Protein AF-A0A1V4E8P7-F1 (afdb_monomer)

Mean predicted aligned error: 3.57 Å

Solvent-accessible surface area (backbone atoms only — not comparable to full-atom values): 4820 Å² total; per-residue (Å²): 64,37,31,35,22,22,70,80,38,59,55,29,78,42,31,32,41,30,39,15,93,33,73,45,48,40,38,71,42,46,28,80,93,76,43,53,58,76,38,36,65,53,81,42,78,48,55,68,50,44,70,91,56,62,28,35,81,91,59,39,79,63,82,47,77,47,80,80,67,84,68,94,74,50,75,51,73,83,45,79,50,90,129

Foldseek 3Di:
DWWKAKCAKPCLQFKWKDWQNDIDRQQPAQAPVRHGDTHHRDTDDTDGDQVVRVRHPVPGDDIDMGGDDPDPMDMDIPDDDDD

Sequence (83 aa):
MIRIKGANGGEQNHFNLSLGGTTKLFAEYTLDGGTHPQITTSYQNIRIPMAPNGINRTNPGQLAMGFWYGGNSTITIDEIHFE

Secondary structure (DSSP, 8-state):
-EEEEESSS-GGGSEEEEETTEEEEGGGPPPGGG------SS-EEE---TTTTT--SSS----EEEE-S-----EEEEEE---

Nearest PDB structures (foldseek):
  5apm-assembly1_A  TM=2.591E-01  e=3.855E+00  Human parechovirus 3
  8x7n-assembly5_I  TM=2.370E-01  e=6.509E+00  Salmonella enterica subsp. enterica serovar Typhimurium str. LT2
  1acc-assembly1_A  TM=2.194E-01  e=6.141E+00  Bacillus anthracis

pLDDT: mean 90.99, std 8.62, range [55.47, 98.44]

Radius of gyration: 12.18 Å; Cα contacts (8 Å, |Δi|>4): 178; chains: 1; bounding box: 22×26×35 Å

Structure (mmCIF, N/CA/C/O backbone):
data_AF-A0A1V4E8P7-F1
#
_entry.id   AF-A0A1V4E8P7-F1
#
loop_
_atom_site.group_PDB
_atom_site.id
_atom_site.type_symbol
_atom_site.label_atom_id
_atom_site.label_alt_id
_atom_site.label_comp_id
_atom_site.label_asym_id
_atom_site.label_entity_id
_atom_site.label_seq_id
_atom_site.pdbx_PDB_ins_code
_atom_site.Cartn_x
_atom_site.Cartn_y
_atom_site.Cartn_z
_atom_site.occupancy
_atom_site.B_iso_or_equiv
_atom_site.auth_seq_id
_atom_site.auth_comp_id
_atom_site.auth_asym_id
_atom_site.auth_atom_id
_atom_site.pdbx_PDB_model_num
ATOM 1 N N . MET A 1 1 ? -4.522 -0.610 -7.870 1.00 91.12 1 MET A N 1
ATOM 2 C CA . MET A 1 1 ? -5.138 0.254 -6.836 1.00 91.12 1 MET A CA 1
ATOM 3 C C . MET A 1 1 ? -5.453 -0.571 -5.593 1.00 91.12 1 MET A C 1
ATOM 5 O O . MET A 1 1 ? -5.816 -1.729 -5.730 1.00 91.12 1 MET A O 1
ATOM 9 N N . ILE A 1 2 ? -5.282 -0.007 -4.399 1.00 95.00 2 ILE A N 1
ATOM 10 C CA . ILE A 1 2 ? -5.639 -0.638 -3.122 1.00 95.00 2 ILE A CA 1
ATOM 11 C C . ILE A 1 2 ? -6.577 0.316 -2.383 1.00 95.00 2 ILE A C 1
ATOM 13 O O . ILE A 1 2 ? -6.189 1.452 -2.099 1.00 95.00 2 ILE A O 1
ATOM 17 N N . ARG A 1 3 ? -7.793 -0.133 -2.068 1.00 97.75 3 ARG A N 1
ATOM 18 C CA . ARG A 1 3 ? -8.743 0.608 -1.236 1.00 97.75 3 ARG A CA 1
ATOM 19 C C . ARG A 1 3 ? -8.580 0.178 0.215 1.00 97.75 3 ARG A C 1
ATOM 21 O O . ARG A 1 3 ? -8.887 -0.957 0.571 1.00 97.75 3 ARG A O 1
ATOM 28 N N . ILE A 1 4 ? -8.064 1.077 1.043 1.00 97.94 4 ILE A N 1
ATOM 29 C CA . ILE A 1 4 ? -7.552 0.751 2.378 1.00 97.94 4 ILE A CA 1
ATOM 30 C C . ILE A 1 4 ? -7.868 1.858 3.382 1.00 97.94 4 ILE A C 1
ATOM 32 O O . ILE A 1 4 ? -7.970 3.024 3.007 1.00 97.94 4 ILE A O 1
ATOM 36 N N . LYS A 1 5 ? -8.007 1.490 4.656 1.00 98.06 5 LYS A N 1
ATOM 37 C CA . LYS A 1 5 ? -7.983 2.400 5.810 1.00 98.06 5 LYS A CA 1
ATOM 38 C C . LYS A 1 5 ? -7.188 1.791 6.963 1.00 98.06 5 LYS A C 1
ATOM 40 O O . LYS A 1 5 ? -7.036 0.570 7.032 1.00 98.06 5 LYS A O 1
ATOM 45 N N . GLY A 1 6 ? -6.739 2.639 7.875 1.00 96.19 6 GLY A N 1
ATOM 46 C CA . GLY A 1 6 ? -6.122 2.273 9.145 1.00 96.19 6 GLY A CA 1
ATOM 47 C C . GLY A 1 6 ? -7.067 2.443 10.332 1.00 96.19 6 GLY A C 1
ATOM 48 O O . GLY A 1 6 ? -8.109 3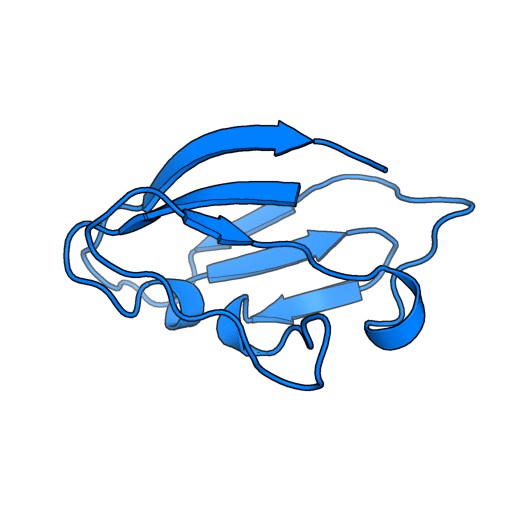.091 10.223 1.00 96.19 6 GLY A O 1
ATOM 49 N N . ALA A 1 7 ? -6.704 1.874 11.478 1.00 95.44 7 ALA A N 1
ATOM 50 C CA . ALA A 1 7 ? -7.391 2.123 12.744 1.00 95.44 7 ALA A CA 1
ATOM 51 C C . ALA A 1 7 ? -6.992 3.474 13.356 1.00 95.44 7 ALA A C 1
ATOM 53 O O . ALA A 1 7 ? -7.843 4.170 13.902 1.00 95.44 7 ALA A O 1
ATOM 54 N N . ASN A 1 8 ? -5.718 3.851 13.228 1.00 93.94 8 ASN A N 1
ATOM 55 C CA . ASN A 1 8 ? -5.125 5.028 13.864 1.00 93.94 8 ASN A CA 1
ATOM 56 C C . ASN A 1 8 ? -4.560 6.036 12.849 1.00 93.94 8 ASN A C 1
ATOM 58 O O . ASN A 1 8 ? -4.394 7.209 13.179 1.00 93.94 8 ASN A O 1
ATOM 62 N N . GLY A 1 9 ? -4.294 5.601 11.614 1.00 94.81 9 GLY A N 1
ATOM 63 C CA . GLY A 1 9 ? -3.515 6.361 10.642 1.00 94.81 9 GLY A CA 1
ATOM 64 C C . GLY A 1 9 ? -2.012 6.134 10.834 1.00 94.81 9 GLY A C 1
ATOM 65 O O . GLY A 1 9 ? -1.529 5.918 11.947 1.00 94.81 9 GLY A O 1
ATOM 66 N N . GLY A 1 10 ? -1.252 6.172 9.739 1.00 93.94 10 GLY A N 1
ATOM 67 C CA . GLY A 1 10 ? 0.193 5.923 9.751 1.00 93.94 10 GLY A CA 1
ATOM 68 C C . GLY A 1 10 ? 0.608 4.457 9.566 1.00 93.94 10 GLY A C 1
ATOM 69 O O . GLY A 1 10 ? 1.805 4.162 9.564 1.00 93.94 10 GLY A O 1
ATOM 70 N N . GLU A 1 11 ? -0.331 3.530 9.364 1.00 94.19 11 GLU A N 1
ATOM 71 C CA . GLU A 1 11 ? -0.054 2.090 9.269 1.00 94.19 11 GLU A CA 1
ATOM 72 C C . GLU A 1 11 ? 0.817 1.686 8.077 1.00 94.19 11 GLU A C 1
ATOM 74 O O . GLU A 1 11 ? 1.389 0.596 8.091 1.00 94.19 11 GLU A O 1
ATOM 79 N N . GLN A 1 12 ? 0.992 2.552 7.074 1.00 94.62 12 GLN A N 1
ATOM 80 C CA . GLN A 1 12 ? 1.916 2.318 5.958 1.00 94.62 12 GLN A CA 1
ATOM 81 C C . GLN A 1 12 ? 3.356 2.038 6.415 1.00 94.62 12 GLN A C 1
ATOM 83 O O . GLN A 1 12 ? 4.145 1.474 5.661 1.00 94.62 12 GLN A O 1
ATOM 88 N N . ASN A 1 13 ? 3.706 2.442 7.638 1.00 93.38 13 ASN A N 1
ATOM 89 C CA . ASN A 1 13 ? 5.037 2.270 8.208 1.00 93.38 13 ASN A CA 1
ATOM 90 C C . ASN A 1 13 ? 5.235 0.901 8.879 1.00 93.38 13 ASN A C 1
ATOM 92 O O . ASN A 1 13 ? 6.324 0.610 9.361 1.00 93.38 13 ASN A O 1
ATOM 96 N N . HIS A 1 14 ? 4.195 0.064 8.958 1.00 92.25 14 HIS A N 1
ATOM 97 C CA . HIS A 1 14 ? 4.214 -1.153 9.783 1.00 92.25 14 HIS A CA 1
ATOM 98 C C . HIS A 1 14 ? 4.258 -2.453 8.980 1.00 92.25 14 HIS A C 1
ATOM 100 O O . HIS A 1 14 ? 4.446 -3.526 9.560 1.00 92.25 14 HIS A O 1
ATOM 106 N N . PHE A 1 15 ? 4.091 -2.376 7.661 1.00 92.75 15 PHE A N 1
ATOM 107 C CA . PHE A 1 15 ? 4.119 -3.545 6.796 1.00 92.75 15 PHE A CA 1
ATOM 108 C C . PHE A 1 15 ? 4.860 -3.265 5.495 1.00 92.75 15 PHE A C 1
ATOM 110 O O . PHE A 1 15 ? 4.891 -2.140 4.991 1.00 92.75 15 PHE A O 1
ATOM 117 N N . ASN A 1 16 ? 5.457 -4.318 4.950 1.00 94.12 16 ASN A N 1
ATOM 118 C CA . ASN A 1 16 ? 5.982 -4.313 3.597 1.00 94.12 16 ASN A CA 1
ATOM 119 C C . ASN A 1 16 ? 4.958 -4.901 2.625 1.00 94.12 16 ASN A C 1
ATOM 121 O O . ASN A 1 16 ? 4.106 -5.714 2.993 1.00 94.12 16 ASN A O 1
ATOM 125 N N . LEU A 1 17 ? 5.062 -4.470 1.376 1.00 94.12 17 LEU A N 1
ATOM 126 C CA . LEU A 1 17 ? 4.379 -5.077 0.247 1.00 94.12 17 LEU A CA 1
ATOM 127 C C . LEU A 1 17 ? 5.453 -5.633 -0.687 1.00 94.12 17 LEU A C 1
ATOM 129 O O . LEU A 1 17 ? 6.482 -4.995 -0.912 1.00 94.12 17 LEU A O 1
ATOM 133 N N . SER A 1 18 ? 5.218 -6.835 -1.200 1.00 94.19 18 SER A N 1
ATOM 134 C CA . SER A 1 18 ? 6.021 -7.453 -2.247 1.00 94.19 18 SER A CA 1
ATOM 135 C C . SER A 1 18 ? 5.154 -7.694 -3.474 1.00 94.19 18 SER A C 1
ATOM 137 O O . SER A 1 18 ? 4.066 -8.266 -3.359 1.00 94.19 18 SER A O 1
ATOM 139 N N . LEU A 1 19 ? 5.622 -7.231 -4.634 1.00 91.75 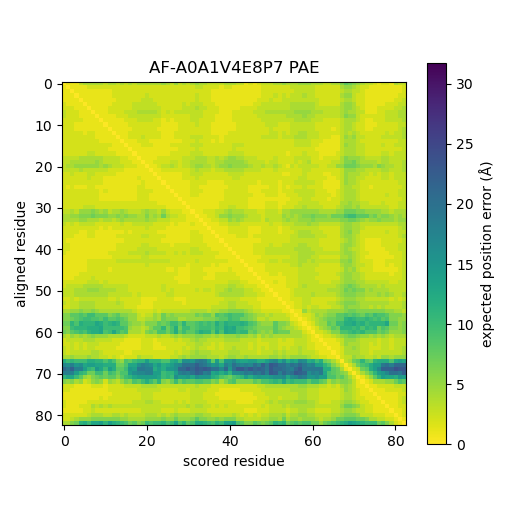19 LEU A N 1
ATOM 140 C CA . LEU A 1 19 ? 4.975 -7.433 -5.929 1.00 91.75 19 LEU A CA 1
ATOM 141 C C . LEU A 1 19 ? 6.002 -7.310 -7.061 1.00 91.75 19 LEU A C 1
ATOM 143 O O . LEU A 1 19 ? 6.849 -6.414 -7.044 1.00 91.75 19 LEU A O 1
ATOM 147 N N . GLY A 1 20 ? 5.918 -8.183 -8.070 1.00 91.00 20 GLY A N 1
ATOM 148 C CA . GLY A 1 20 ? 6.713 -8.087 -9.301 1.00 91.00 20 GLY A CA 1
ATOM 149 C C . GLY A 1 20 ? 8.223 -8.055 -9.067 1.00 91.00 20 GLY A C 1
ATOM 150 O O . GLY A 1 20 ? 8.927 -7.317 -9.754 1.00 91.00 20 GLY A O 1
ATOM 151 N N . GLY A 1 21 ? 8.708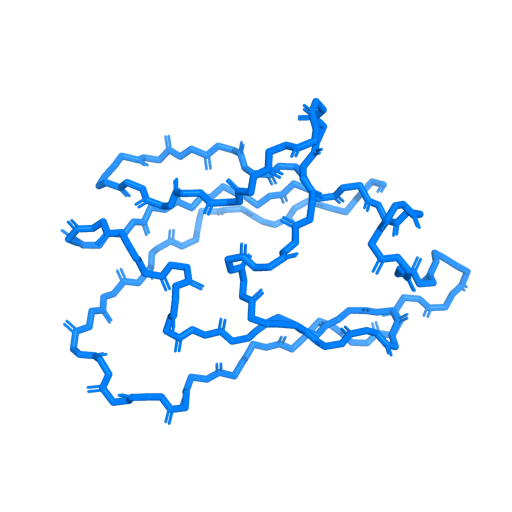 -8.796 -8.063 1.00 91.25 21 GLY A N 1
ATOM 152 C CA . GLY A 1 21 ? 10.126 -8.860 -7.688 1.00 91.25 21 GLY A CA 1
ATOM 153 C C . GLY A 1 21 ? 10.632 -7.689 -6.836 1.00 91.25 21 GLY A C 1
ATOM 154 O O . GLY A 1 21 ? 11.816 -7.649 -6.516 1.00 91.25 21 GLY A O 1
ATOM 155 N N . THR A 1 22 ? 9.761 -6.753 -6.451 1.00 93.00 22 THR A N 1
ATOM 156 C CA . THR A 1 22 ? 10.098 -5.624 -5.576 1.00 93.00 22 THR A CA 1
ATOM 157 C C . THR A 1 22 ? 9.429 -5.788 -4.219 1.00 93.00 22 THR A C 1
ATOM 159 O O . THR A 1 22 ? 8.216 -5.969 -4.159 1.00 93.00 22 THR A O 1
ATOM 162 N N . THR A 1 23 ? 10.200 -5.643 -3.141 1.00 94.69 23 THR A N 1
ATOM 163 C CA . THR A 1 23 ? 9.691 -5.569 -1.765 1.00 94.69 23 THR A CA 1
ATOM 1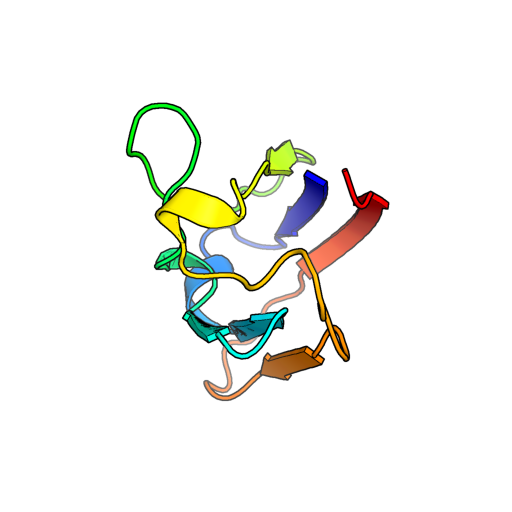64 C C . THR A 1 23 ? 10.114 -4.245 -1.147 1.00 94.69 23 THR A C 1
ATOM 166 O O . THR A 1 23 ? 11.305 -3.938 -1.133 1.00 94.69 23 THR A O 1
ATOM 169 N N . LYS A 1 24 ? 9.157 -3.470 -0.636 1.00 94.94 24 LYS A N 1
ATOM 170 C CA . LYS A 1 24 ? 9.407 -2.190 0.047 1.00 94.94 24 LYS A CA 1
ATOM 171 C C . LYS A 1 24 ? 8.484 -2.032 1.246 1.00 94.94 24 LYS A C 1
ATOM 173 O O . LYS A 1 24 ? 7.421 -2.662 1.289 1.00 94.94 24 LYS A O 1
ATOM 178 N N . LEU A 1 25 ? 8.851 -1.170 2.195 1.00 94.44 25 LEU A N 1
ATOM 179 C CA . LEU A 1 25 ? 7.882 -0.695 3.180 1.00 94.44 25 LEU A CA 1
ATOM 180 C C . LEU A 1 25 ? 6.731 -0.014 2.428 1.00 94.44 25 LEU A C 1
ATOM 182 O O . LEU A 1 25 ? 6.966 0.677 1.436 1.00 94.44 25 LEU A O 1
ATOM 186 N N . PHE A 1 26 ? 5.481 -0.202 2.860 1.00 95.38 26 PHE A N 1
ATOM 187 C CA . PHE A 1 26 ? 4.349 0.359 2.119 1.00 95.38 26 PHE A CA 1
ATOM 188 C C . PHE A 1 26 ? 4.462 1.888 1.987 1.00 95.38 26 PHE A C 1
ATOM 190 O O . PHE A 1 26 ? 4.154 2.435 0.935 1.00 95.38 26 PHE A O 1
ATOM 197 N N . ALA A 1 27 ? 5.012 2.563 3.000 1.00 95.81 27 ALA A N 1
ATOM 198 C CA . ALA A 1 27 ? 5.323 3.994 2.983 1.00 95.81 27 ALA A CA 1
ATOM 199 C C . ALA A 1 27 ? 6.350 4.432 1.917 1.00 95.81 27 ALA A C 1
ATOM 201 O O . ALA A 1 27 ? 6.391 5.604 1.567 1.00 95.81 27 ALA A O 1
ATOM 202 N N . GLU A 1 28 ? 7.186 3.530 1.399 1.00 96.56 28 GLU A N 1
ATOM 203 C CA . GLU A 1 28 ? 8.289 3.862 0.481 1.00 96.56 28 GLU A CA 1
ATOM 204 C C . GLU A 1 28 ? 7.897 3.787 -0.996 1.00 96.56 28 GLU A C 1
ATOM 206 O O . GLU A 1 28 ? 8.680 4.170 -1.870 1.00 96.56 28 GLU A O 1
ATOM 211 N N . TYR A 1 29 ? 6.699 3.291 -1.310 1.00 96.81 29 TYR A N 1
ATOM 212 C CA . TYR A 1 29 ? 6.217 3.331 -2.684 1.00 96.81 29 TYR A CA 1
ATOM 213 C C . TYR A 1 29 ? 6.025 4.779 -3.131 1.00 96.81 2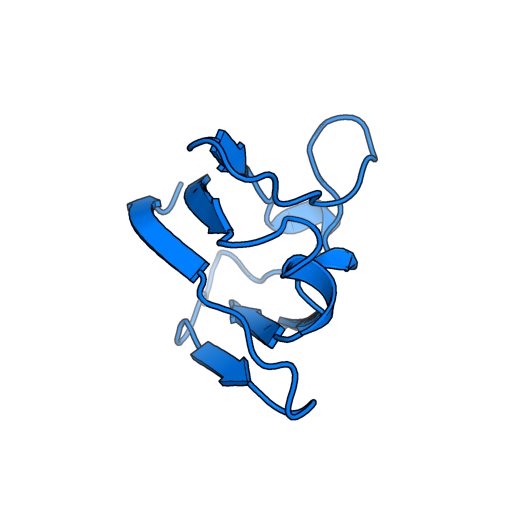9 TYR A C 1
ATOM 215 O O . TYR A 1 29 ? 5.552 5.627 -2.378 1.00 96.81 29 TYR A O 1
ATOM 223 N N . THR A 1 30 ? 6.397 5.070 -4.369 1.00 96.88 30 THR A N 1
ATOM 224 C CA . THR A 1 30 ? 6.114 6.349 -5.016 1.00 96.88 30 THR A CA 1
ATOM 225 C C . THR A 1 30 ? 4.740 6.267 -5.666 1.00 96.88 30 THR A C 1
ATOM 227 O O . THR A 1 30 ? 4.446 5.314 -6.385 1.00 96.88 30 THR A O 1
ATOM 230 N N . LEU A 1 31 ? 3.889 7.250 -5.415 1.00 95.50 31 LEU A N 1
ATOM 231 C CA . LEU A 1 31 ? 2.575 7.401 -6.031 1.00 95.50 31 LEU A CA 1
ATOM 232 C C . LEU A 1 31 ? 2.651 8.298 -7.268 1.00 95.50 31 LEU A C 1
ATOM 234 O O . LEU A 1 31 ? 3.664 8.955 -7.529 1.00 95.50 31 LEU A O 1
ATOM 238 N N . ASP A 1 32 ? 1.541 8.377 -7.997 1.00 89.12 32 ASP A N 1
ATOM 239 C CA . ASP A 1 32 ? 1.356 9.428 -8.994 1.00 89.12 32 ASP A CA 1
ATOM 240 C C . ASP A 1 32 ? 1.572 10.811 -8.352 1.00 89.12 32 ASP A C 1
ATOM 242 O O . ASP A 1 32 ? 1.126 11.087 -7.236 1.00 89.12 32 ASP A O 1
ATOM 246 N N . GLY A 1 33 ? 2.317 11.679 -9.040 1.00 89.00 33 GLY A N 1
ATOM 247 C CA . GLY A 1 33 ? 2.707 12.991 -8.514 1.00 89.00 33 GLY A CA 1
ATOM 248 C C . GLY A 1 33 ? 3.915 12.981 -7.567 1.00 89.00 33 GLY A C 1
ATOM 249 O O . GLY A 1 33 ? 4.234 14.021 -7.001 1.00 89.00 33 GLY A O 1
ATOM 250 N N . GLY A 1 34 ? 4.603 11.844 -7.401 1.00 93.50 34 GLY A N 1
ATOM 251 C CA . GLY A 1 34 ? 5.873 11.766 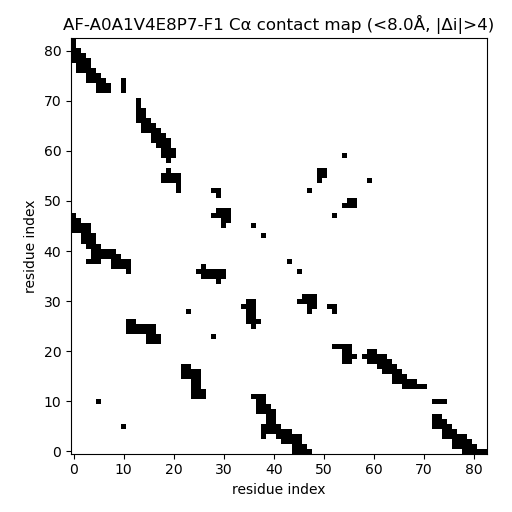-6.665 1.00 93.50 34 GLY A CA 1
ATOM 252 C C . GLY A 1 34 ? 5.731 11.742 -5.141 1.00 93.50 34 GLY A C 1
ATOM 253 O O . GLY A 1 34 ? 6.718 11.899 -4.431 1.00 93.50 34 GLY A O 1
ATOM 254 N N . THR A 1 35 ? 4.510 11.556 -4.639 1.00 96.19 35 THR A N 1
ATOM 255 C CA . THR A 1 35 ? 4.225 11.452 -3.201 1.00 96.19 35 THR A CA 1
ATOM 256 C C . THR A 1 35 ? 4.340 10.006 -2.710 1.00 96.19 35 THR A C 1
ATOM 258 O O . THR A 1 35 ? 4.644 9.099 -3.484 1.00 96.19 35 THR A O 1
ATOM 261 N N . HIS A 1 36 ? 4.092 9.782 -1.421 1.00 97.50 36 HIS A N 1
ATOM 262 C CA . HIS A 1 36 ? 4.170 8.472 -0.775 1.00 97.50 36 HIS A CA 1
ATOM 263 C C . HIS A 1 36 ? 2.834 8.095 -0.116 1.00 97.50 36 HIS A C 1
ATOM 265 O O . HIS A 1 36 ? 2.106 8.998 0.309 1.00 97.50 36 HIS A O 1
ATOM 271 N N . PRO A 1 37 ? 2.490 6.796 0.015 1.00 97.12 37 PRO A N 1
ATOM 272 C CA . PRO A 1 37 ? 1.307 6.346 0.741 1.00 97.12 37 PRO A CA 1
ATOM 273 C C . PRO A 1 37 ? 1.212 6.942 2.137 1.00 97.12 37 PRO A C 1
ATOM 275 O O . PRO A 1 37 ? 2.157 6.865 2.912 1.00 97.12 37 PRO A O 1
ATOM 278 N N . GLN A 1 38 ? 0.048 7.486 2.474 1.00 97.00 38 GLN A N 1
ATOM 279 C CA . GLN A 1 38 ? -0.291 7.928 3.825 1.00 97.00 38 GLN A CA 1
ATOM 280 C C . GLN A 1 38 ? -1.651 7.341 4.174 1.00 97.00 38 GLN A C 1
ATOM 282 O O . GLN A 1 38 ? -2.660 7.818 3.664 1.00 97.00 38 GLN A O 1
ATOM 287 N N . ILE A 1 39 ? -1.687 6.274 4.972 1.00 96.44 39 ILE A N 1
ATOM 288 C CA . ILE A 1 39 ? -2.936 5.645 5.400 1.00 96.44 39 ILE A CA 1
ATOM 289 C C . ILE A 1 39 ? -3.560 6.508 6.494 1.00 96.44 39 ILE A C 1
ATOM 291 O O . ILE A 1 39 ? -2.912 6.842 7.485 1.00 96.44 39 ILE A O 1
ATOM 295 N N . THR A 1 40 ? -4.826 6.859 6.303 1.00 97.69 40 THR A N 1
ATOM 296 C CA . THR A 1 40 ? -5.660 7.560 7.282 1.00 97.69 40 THR A CA 1
ATOM 297 C C . THR A 1 40 ? -6.709 6.616 7.872 1.00 97.69 40 THR A C 1
ATOM 299 O O . THR A 1 40 ? -6.793 5.441 7.512 1.00 97.69 40 THR A O 1
ATOM 302 N N . THR A 1 41 ? -7.551 7.129 8.767 1.00 97.75 41 THR A N 1
ATOM 303 C CA . THR A 1 41 ? -8.656 6.373 9.376 1.00 97.75 41 THR A CA 1
ATOM 304 C C . THR A 1 41 ? -9.880 6.210 8.463 1.00 97.75 41 THR A C 1
ATOM 306 O O . THR A 1 41 ? -10.822 5.493 8.805 1.00 97.75 41 THR A O 1
ATOM 309 N N . SER A 1 42 ? -9.879 6.844 7.285 1.00 98.38 42 SER A N 1
ATOM 310 C CA . SER A 1 42 ? -10.944 6.748 6.280 1.00 98.38 42 SER A CA 1
ATOM 311 C C . SER A 1 42 ? -10.497 5.933 5.069 1.00 98.38 42 SER A C 1
ATOM 313 O O . SER A 1 42 ? -9.315 5.903 4.734 1.00 98.38 42 SER A O 1
ATOM 315 N N . TYR A 1 43 ? -11.445 5.273 4.394 1.00 98.44 43 TYR A N 1
ATOM 316 C CA . TYR A 1 43 ? -11.132 4.539 3.166 1.00 98.44 43 TYR A CA 1
ATOM 317 C C . TYR A 1 43 ? -10.605 5.477 2.089 1.00 98.44 43 TYR A C 1
ATOM 319 O O . TYR A 1 43 ? -11.230 6.481 1.751 1.00 98.44 43 TYR A O 1
ATOM 327 N N . GLN A 1 44 ? -9.483 5.084 1.506 1.00 97.44 44 GLN A N 1
ATOM 328 C CA . GLN A 1 44 ? -8.804 5.811 0.449 1.00 97.44 44 GLN A CA 1
ATOM 329 C C . GLN A 1 44 ? -8.292 4.842 -0.607 1.00 97.44 44 GLN A C 1
ATOM 331 O O . GLN A 1 44 ? -7.929 3.704 -0.308 1.00 97.44 44 GLN A O 1
ATOM 336 N N . ASN A 1 45 ? -8.235 5.323 -1.844 1.00 97.00 45 ASN A N 1
ATOM 337 C CA . ASN A 1 45 ? -7.707 4.564 -2.966 1.00 97.00 45 ASN A CA 1
ATOM 338 C C . ASN A 1 45 ? -6.239 4.949 -3.169 1.00 97.00 45 ASN A C 1
ATOM 340 O O . ASN A 1 45 ? -5.935 6.084 -3.530 1.00 97.00 45 ASN A O 1
ATOM 344 N N . ILE A 1 46 ? -5.332 3.999 -2.962 1.00 95.56 46 ILE A N 1
ATOM 345 C CA . ILE A 1 46 ? -3.895 4.171 -3.176 1.00 95.56 46 ILE A CA 1
ATOM 346 C C . ILE A 1 46 ? -3.525 3.512 -4.506 1.00 95.56 46 ILE A C 1
ATOM 348 O O . ILE A 1 46 ? -3.704 2.306 -4.697 1.00 95.56 46 ILE A O 1
ATOM 352 N N . ARG A 1 47 ? -3.031 4.307 -5.456 1.00 94.69 47 ARG A N 1
ATOM 353 C CA . ARG A 1 47 ? -2.566 3.831 -6.766 1.00 94.69 47 ARG A CA 1
ATOM 354 C C . ARG A 1 47 ? -1.046 3.812 -6.778 1.00 94.69 47 ARG A C 1
ATOM 356 O O . ARG A 1 47 ? -0.433 4.861 -6.659 1.00 94.69 47 ARG A O 1
ATOM 363 N N . ILE A 1 48 ? -0.460 2.624 -6.902 1.00 93.38 48 ILE A N 1
ATOM 364 C CA . ILE A 1 48 ? 0.992 2.427 -6.944 1.00 93.38 48 ILE A CA 1
ATOM 365 C C . ILE A 1 48 ? 1.385 2.162 -8.402 1.00 93.38 48 ILE A C 1
ATOM 367 O O . ILE A 1 48 ? 1.114 1.068 -8.903 1.00 93.38 48 ILE A O 1
ATOM 371 N N . PRO A 1 49 ? 2.009 3.125 -9.103 1.00 92.06 49 PRO A N 1
ATOM 372 C CA . PRO A 1 49 ? 2.449 2.930 -10.477 1.00 92.06 49 PRO A CA 1
ATOM 373 C C . PRO A 1 49 ? 3.564 1.886 -10.540 1.00 92.06 49 PRO A C 1
ATOM 375 O O . PRO A 1 49 ? 4.575 2.005 -9.848 1.00 92.06 49 PRO A O 1
ATOM 378 N N . MET A 1 50 ? 3.417 0.868 -11.389 1.00 89.44 50 MET A N 1
ATOM 379 C CA . MET A 1 50 ? 4.366 -0.253 -11.405 1.00 89.44 50 MET A CA 1
ATOM 380 C C . MET A 1 50 ? 5.783 0.165 -11.832 1.00 89.44 50 MET A C 1
ATOM 382 O O . MET A 1 50 ? 6.748 -0.127 -11.130 1.00 89.44 50 MET A O 1
ATOM 386 N N . ALA A 1 51 ? 5.918 0.887 -12.952 1.00 89.12 51 ALA A N 1
ATOM 387 C CA . ALA A 1 51 ? 7.229 1.199 -13.533 1.00 89.12 51 ALA A CA 1
ATOM 388 C C . ALA A 1 51 ? 8.094 2.142 -12.665 1.00 89.12 51 ALA A C 1
ATOM 390 O O . ALA A 1 51 ? 9.244 1.786 -12.409 1.00 89.12 51 ALA A O 1
ATOM 391 N N . PRO A 1 52 ? 7.575 3.269 -12.129 1.00 92.06 52 PRO A N 1
ATOM 392 C CA . PRO A 1 52 ? 8.327 4.121 -11.199 1.00 92.06 52 PRO A CA 1
ATOM 393 C C . PRO A 1 52 ? 8.791 3.404 -9.927 1.00 92.06 52 PRO A C 1
ATOM 395 O O . PRO A 1 52 ? 9.769 3.806 -9.306 1.00 92.06 52 PRO A O 1
ATOM 398 N N . ASN A 1 53 ? 8.104 2.327 -9.542 1.00 93.50 53 ASN A N 1
ATOM 399 C CA . ASN A 1 53 ? 8.439 1.548 -8.357 1.00 93.50 53 ASN A CA 1
ATOM 400 C C . ASN A 1 53 ? 9.330 0.334 -8.638 1.00 93.50 53 ASN A C 1
ATOM 402 O O . ASN A 1 53 ? 9.654 -0.379 -7.692 1.00 93.50 53 ASN A O 1
ATOM 406 N N . GLY A 1 54 ? 9.737 0.107 -9.893 1.00 92.31 54 GLY A N 1
ATOM 407 C CA . GLY A 1 54 ? 10.557 -1.046 -10.283 1.00 92.31 54 GLY A CA 1
ATOM 408 C C . GLY A 1 54 ? 9.798 -2.377 -10.311 1.00 92.31 54 GLY A C 1
ATOM 409 O O . GLY A 1 54 ? 10.414 -3.437 -10.374 1.00 92.31 54 GLY A O 1
ATOM 410 N N . ILE A 1 55 ? 8.464 -2.344 -10.275 1.00 91.62 55 ILE A N 1
ATOM 411 C CA . ILE A 1 55 ? 7.622 -3.542 -10.268 1.00 91.62 55 ILE A CA 1
ATOM 412 C C . ILE A 1 55 ? 7.559 -4.115 -11.687 1.00 91.62 55 ILE A C 1
ATOM 414 O O . ILE A 1 55 ? 7.111 -3.446 -12.627 1.00 91.62 55 ILE A O 1
ATOM 418 N N . ASN A 1 56 ? 7.966 -5.376 -11.850 1.00 88.06 56 ASN A N 1
ATOM 419 C CA . ASN A 1 56 ? 7.893 -6.056 -13.137 1.00 88.06 56 ASN A CA 1
ATOM 420 C C . ASN A 1 56 ? 6.438 -6.408 -13.498 1.00 88.06 56 ASN A C 1
ATOM 422 O O . ASN A 1 56 ? 5.822 -7.280 -12.893 1.00 88.06 56 ASN A O 1
ATOM 426 N N . ARG A 1 57 ? 5.913 -5.75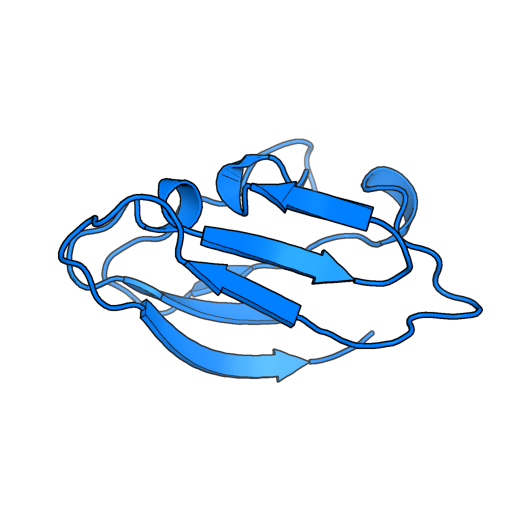6 -14.539 1.00 83.12 57 ARG A N 1
ATOM 427 C CA . ARG A 1 57 ? 4.560 -5.983 -15.081 1.00 83.12 57 ARG A CA 1
ATOM 428 C C . ARG A 1 57 ? 4.419 -7.233 -15.956 1.00 83.12 57 ARG A C 1
ATOM 430 O O . ARG A 1 57 ? 3.319 -7.744 -16.106 1.00 83.12 57 ARG A O 1
ATOM 437 N N . THR A 1 58 ? 5.511 -7.725 -16.539 1.00 85.19 58 THR A N 1
ATOM 438 C CA . THR A 1 58 ? 5.484 -8.917 -17.412 1.00 85.19 58 THR A CA 1
ATOM 439 C C . THR A 1 58 ? 5.460 -10.218 -16.620 1.00 85.19 58 THR A C 1
ATOM 441 O O . THR A 1 58 ? 4.967 -11.230 -17.106 1.00 85.19 58 THR A O 1
ATOM 444 N N . ASN A 1 59 ? 5.970 -10.181 -15.390 1.00 79.88 59 ASN A N 1
ATOM 445 C CA . ASN A 1 59 ? 5.949 -11.302 -14.467 1.00 79.88 59 ASN A CA 1
ATOM 446 C C . ASN A 1 59 ? 5.655 -10.783 -13.049 1.00 79.88 59 ASN A C 1
ATOM 448 O O . ASN A 1 59 ? 6.581 -10.617 -12.250 1.00 79.88 59 ASN A O 1
ATOM 452 N N . PRO A 1 60 ? 4.384 -10.455 -12.748 1.00 76.00 60 PRO A N 1
ATOM 453 C CA . PRO A 1 60 ? 4.013 -9.826 -11.481 1.00 76.00 60 PRO A CA 1
ATOM 454 C C . PRO A 1 60 ? 4.198 -10.754 -10.271 1.00 76.00 60 PRO A C 1
ATOM 456 O O . PRO A 1 60 ? 4.295 -10.266 -9.146 1.00 76.00 60 PRO A O 1
ATOM 459 N N . GLY A 1 61 ? 4.302 -12.070 -10.486 1.00 83.56 61 GLY A N 1
ATOM 460 C CA . GLY A 1 61 ? 4.505 -13.045 -9.418 1.00 83.56 61 GLY A CA 1
ATOM 461 C C . GLY A 1 61 ? 3.381 -13.028 -8.377 1.00 83.56 61 GLY A C 1
ATOM 462 O O . GLY A 1 61 ? 2.214 -12.820 -8.699 1.00 83.56 61 GLY A O 1
ATOM 463 N N . GLN A 1 62 ? 3.746 -13.275 -7.120 1.00 89.12 62 GLN A N 1
ATOM 464 C CA . GLN A 1 62 ? 2.839 -13.258 -5.975 1.00 89.12 62 GLN A CA 1
ATOM 465 C C . GLN A 1 62 ? 2.740 -11.849 -5.366 1.00 89.12 62 GLN A C 1
ATOM 467 O O . GLN A 1 62 ? 3.749 -11.158 -5.236 1.00 89.12 62 GLN A O 1
ATOM 472 N N . LEU A 1 63 ? 1.540 -11.471 -4.910 1.00 90.81 63 LEU A N 1
ATOM 473 C CA . LEU A 1 63 ? 1.368 -10.395 -3.932 1.00 90.81 63 LEU A CA 1
ATOM 474 C C . LEU A 1 63 ? 1.599 -10.957 -2.524 1.00 90.81 63 LEU A C 1
ATOM 476 O O . LEU A 1 63 ? 0.910 -11.894 -2.114 1.00 90.81 63 LEU A O 1
ATOM 480 N N . ALA A 1 64 ? 2.545 -10.384 -1.782 1.00 93.75 64 ALA A N 1
ATOM 481 C CA . ALA A 1 64 ? 2.801 -10.746 -0.389 1.00 93.75 64 ALA A CA 1
ATOM 482 C C . ALA A 1 64 ? 2.822 -9.506 0.510 1.00 93.75 64 ALA A C 1
ATOM 484 O O . ALA A 1 64 ? 3.325 -8.454 0.119 1.00 93.75 64 ALA A O 1
ATOM 485 N N . MET A 1 65 ? 2.294 -9.644 1.726 1.00 92.88 65 MET A N 1
ATOM 486 C CA . MET A 1 65 ? 2.312 -8.599 2.749 1.00 92.88 65 MET A CA 1
ATOM 487 C C . MET A 1 65 ? 2.979 -9.139 4.009 1.00 92.88 65 MET A C 1
ATOM 489 O O . MET A 1 65 ? 2.573 -10.180 4.526 1.00 92.88 65 MET A O 1
ATOM 493 N N . GLY A 1 66 ? 4.000 -8.441 4.498 1.00 91.75 66 GLY A N 1
ATOM 494 C CA . GLY A 1 66 ? 4.738 -8.821 5.696 1.00 91.75 66 GLY A CA 1
ATOM 495 C C . GLY A 1 66 ? 4.560 -7.803 6.815 1.00 91.75 66 GLY A C 1
ATOM 496 O O . GLY A 1 66 ? 4.845 -6.623 6.628 1.00 91.75 66 GLY A O 1
ATOM 497 N N . PHE A 1 67 ? 4.173 -8.274 7.999 1.00 87.56 67 PHE A N 1
ATOM 498 C CA . PHE A 1 67 ? 3.940 -7.456 9.191 1.00 87.56 67 PHE A CA 1
ATOM 499 C C . PHE A 1 67 ? 5.036 -7.751 10.222 1.00 87.56 67 PHE A C 1
ATOM 501 O O . PHE A 1 67 ? 4.985 -8.773 10.901 1.00 87.56 67 PHE A O 1
ATOM 508 N N . TRP A 1 68 ? 6.060 -6.894 10.296 1.00 67.50 68 TRP A N 1
ATOM 509 C CA . TRP A 1 68 ? 7.325 -7.226 10.979 1.00 67.50 68 TRP A CA 1
ATOM 510 C C . TRP A 1 68 ? 7.646 -6.367 12.213 1.00 67.50 68 TRP A C 1
ATOM 512 O O . TRP A 1 68 ? 8.562 -6.708 12.954 1.00 67.50 68 TRP A O 1
ATOM 522 N N . TYR A 1 69 ? 6.894 -5.295 12.488 1.00 61.59 69 TYR A N 1
ATOM 523 C CA . TYR A 1 69 ? 7.293 -4.294 13.496 1.00 61.59 69 TYR A CA 1
ATOM 524 C C . TYR A 1 69 ? 6.469 -4.267 14.788 1.00 61.59 69 TYR A C 1
ATOM 526 O O . TYR A 1 69 ? 6.616 -3.340 15.576 1.00 61.59 69 TYR A O 1
ATOM 534 N N . GLY A 1 70 ? 5.596 -5.250 15.032 1.00 55.47 70 GLY A N 1
ATOM 535 C CA . GLY A 1 70 ? 4.862 -5.342 16.306 1.00 55.47 70 GLY A CA 1
ATOM 536 C C . GLY A 1 70 ? 3.967 -4.134 16.630 1.00 55.47 70 GLY A C 1
ATOM 537 O O . GLY A 1 70 ? 3.516 -3.993 17.764 1.00 55.47 70 GLY A O 1
ATOM 538 N N . GLY A 1 71 ? 3.701 -3.260 15.654 1.00 62.03 71 GLY A N 1
ATOM 539 C CA . GLY A 1 71 ? 2.768 -2.154 15.807 1.00 62.03 71 GLY A CA 1
ATOM 540 C C . GLY A 1 71 ? 1.363 -2.702 16.030 1.00 62.03 71 GLY A C 1
ATOM 541 O O . GLY A 1 71 ? 0.840 -3.430 15.187 1.00 62.03 71 GLY A O 1
ATOM 542 N N . ASN A 1 72 ? 0.750 -2.357 17.162 1.00 72.44 72 ASN A N 1
ATOM 543 C CA . ASN A 1 72 ? -0.645 -2.683 17.430 1.00 72.44 72 ASN A CA 1
ATOM 544 C C . ASN A 1 72 ? -1.537 -1.743 16.612 1.00 72.44 72 ASN A C 1
ATOM 546 O O . ASN A 1 72 ? -1.932 -0.674 17.074 1.00 72.44 72 ASN A O 1
ATOM 550 N N . SER A 1 73 ? -1.792 -2.108 15.360 1.00 82.94 73 SER A N 1
ATOM 551 C CA . SER A 1 73 ? -2.815 -1.451 14.561 1.00 82.94 73 SER A CA 1
ATOM 552 C C . SER A 1 73 ? -3.476 -2.430 13.604 1.00 82.94 73 SER A C 1
ATOM 554 O O . SER A 1 73 ? -3.021 -3.553 13.399 1.00 82.94 73 SER A O 1
ATOM 556 N N . TH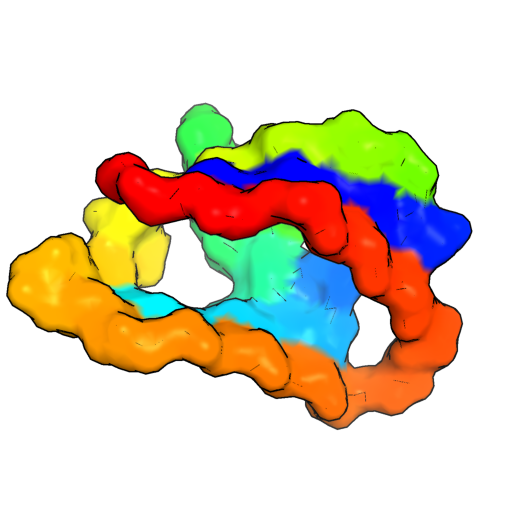R A 1 74 ? -4.580 -1.988 13.022 1.00 91.94 74 THR A N 1
ATOM 557 C CA . THR A 1 74 ? -5.346 -2.737 12.033 1.00 91.94 74 THR A CA 1
ATOM 558 C C . THR A 1 74 ? -5.370 -1.946 10.739 1.00 91.94 74 THR A C 1
ATOM 560 O O . THR A 1 74 ? -5.625 -0.743 10.749 1.00 91.94 74 THR A O 1
ATOM 563 N N . ILE A 1 75 ? -5.150 -2.635 9.625 1.00 94.31 75 ILE A N 1
ATOM 564 C CA . ILE A 1 75 ? -5.549 -2.144 8.309 1.00 94.31 75 ILE A CA 1
ATOM 565 C C . ILE A 1 75 ? -6.784 -2.915 7.859 1.00 94.31 75 ILE A C 1
ATOM 567 O O . ILE A 1 75 ? -6.888 -4.122 8.075 1.00 94.31 75 ILE A O 1
ATOM 571 N N . THR A 1 76 ? -7.727 -2.223 7.232 1.00 97.12 76 THR A N 1
ATOM 572 C CA . THR A 1 76 ? -8.845 -2.857 6.532 1.00 97.12 76 THR A CA 1
ATOM 573 C C . THR A 1 76 ? -8.688 -2.583 5.051 1.00 97.12 76 THR A C 1
ATOM 575 O O . THR A 1 76 ? -8.604 -1.424 4.644 1.00 97.12 76 THR A O 1
ATOM 578 N N . ILE A 1 77 ? -8.645 -3.652 4.262 1.00 97.19 77 ILE A N 1
ATOM 579 C CA . ILE A 1 77 ? -8.599 -3.593 2.805 1.00 97.19 77 ILE A CA 1
ATOM 580 C C . ILE A 1 77 ? -9.982 -3.980 2.298 1.00 97.19 77 ILE A C 1
ATOM 582 O O . ILE A 1 77 ? -10.477 -5.056 2.622 1.00 97.19 77 ILE A O 1
ATOM 586 N N . ASP A 1 78 ? -10.589 -3.079 1.537 1.00 98.25 78 ASP A N 1
ATOM 587 C CA . ASP A 1 78 ? -11.876 -3.301 0.874 1.00 98.25 78 ASP A CA 1
ATOM 588 C C . ASP A 1 78 ? -11.655 -3.969 -0.490 1.00 98.25 78 ASP A C 1
ATOM 590 O O . ASP A 1 78 ? -12.314 -4.942 -0.836 1.00 98.25 78 ASP A O 1
ATOM 594 N N . GLU A 1 79 ? -10.657 -3.491 -1.242 1.00 96.94 79 GLU A N 1
ATOM 595 C CA . GLU A 1 79 ? -10.397 -3.948 -2.607 1.00 96.94 79 GLU A CA 1
ATOM 596 C C . GLU A 1 79 ? -8.907 -3.863 -2.967 1.00 96.94 79 GLU A C 1
ATOM 598 O O . GLU A 1 79 ? -8.212 -2.910 -2.597 1.00 96.94 79 GLU A O 1
ATOM 603 N N . ILE A 1 80 ? -8.432 -4.841 -3.744 1.00 93.06 80 ILE A N 1
ATOM 604 C CA . ILE A 1 80 ? -7.160 -4.785 -4.472 1.00 93.06 80 ILE A CA 1
ATOM 605 C C . ILE A 1 80 ? -7.464 -4.995 -5.957 1.00 93.06 80 ILE A C 1
ATOM 607 O O . ILE A 1 80 ? -7.934 -6.058 -6.354 1.00 93.06 80 ILE A O 1
ATOM 611 N N . HIS A 1 81 ? -7.156 -3.989 -6.770 1.00 89.88 81 HIS A N 1
ATOM 612 C CA . HIS A 1 81 ? -7.321 -4.002 -8.221 1.00 89.88 81 HIS A CA 1
ATOM 613 C C . HIS A 1 81 ? -5.957 -3.973 -8.919 1.00 89.88 81 HIS A C 1
ATOM 615 O O . HIS A 1 81 ? 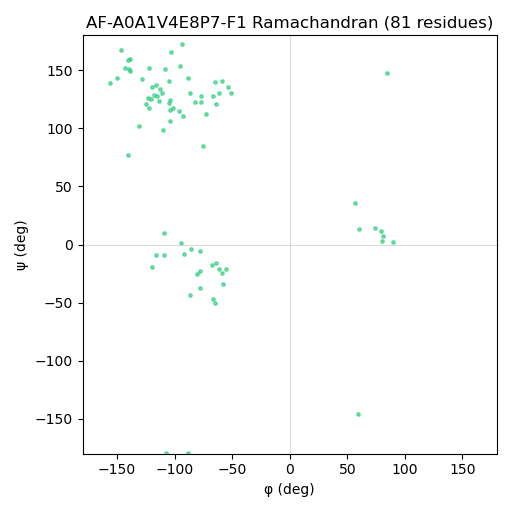-5.105 -3.144 -8.576 1.00 89.88 81 HIS A O 1
ATOM 621 N N . PHE A 1 82 ? -5.760 -4.833 -9.917 1.00 80.44 82 PHE A N 1
ATOM 622 C CA . PHE A 1 82 ? -4.548 -4.881 -10.738 1.00 80.44 82 PHE A CA 1
ATOM 623 C C . PHE A 1 82 ? -4.835 -4.246 -12.101 1.00 80.44 82 PHE A C 1
ATOM 625 O O . PHE A 1 82 ? -5.770 -4.659 -12.780 1.00 80.44 82 PHE A O 1
ATOM 632 N N . GLU A 1 83 ? -4.044 -3.239 -12.474 1.00 71.56 83 GLU A N 1
ATOM 633 C CA . GLU A 1 83 ? -4.105 -2.532 -13.762 1.00 71.56 83 GLU A CA 1
ATOM 634 C C . GLU A 1 83 ? -2.694 -2.303 -14.315 1.00 71.56 83 GLU A C 1
ATOM 636 O O . GLU A 1 83 ? -1.775 -2.073 -13.490 1.00 71.56 83 GLU A O 1
#